Protein AF-A0A846BUW7-F1 (afdb_monomer_lite)

pLDDT: mean 76.88, std 16.8, range [40.22, 95.19]

Structure (mmCIF, N/CA/C/O backbone):
data_AF-A0A846BUW7-F1
#
_entry.id   AF-A0A846BUW7-F1
#
loop_
_atom_site.group_PDB
_atom_site.id
_atom_site.type_symbol
_atom_site.label_atom_id
_atom_site.label_alt_id
_atom_site.label_comp_id
_atom_site.label_asym_id
_atom_site.label_entity_id
_atom_site.label_seq_id
_atom_site.pdbx_PDB_ins_code
_atom_site.Cartn_x
_atom_site.Cartn_y
_atom_site.Cartn_z
_atom_site.occupancy
_atom_site.B_iso_or_equiv
_atom_site.auth_seq_id
_atom_site.auth_comp_id
_atom_site.auth_asym_id
_atom_site.auth_atom_id
_atom_site.pdbx_PDB_model_num
ATOM 1 N N . MET A 1 1 ? 57.773 32.056 -58.298 1.00 40.75 1 MET A N 1
ATOM 2 C CA . MET A 1 1 ? 57.558 31.932 -56.841 1.00 40.75 1 MET A CA 1
ATOM 3 C C . MET A 1 1 ? 56.441 32.899 -56.494 1.00 40.75 1 MET A C 1
ATOM 5 O O . MET A 1 1 ? 56.666 34.098 -56.551 1.00 40.75 1 MET A O 1
ATOM 9 N N . ALA A 1 2 ? 55.220 32.401 -56.318 1.00 42.59 2 ALA A N 1
ATOM 10 C CA . ALA A 1 2 ? 54.030 33.222 -56.121 1.00 42.59 2 ALA A CA 1
ATOM 11 C C . ALA A 1 2 ? 53.433 32.891 -54.757 1.00 42.59 2 ALA A C 1
ATOM 13 O O . ALA A 1 2 ? 53.151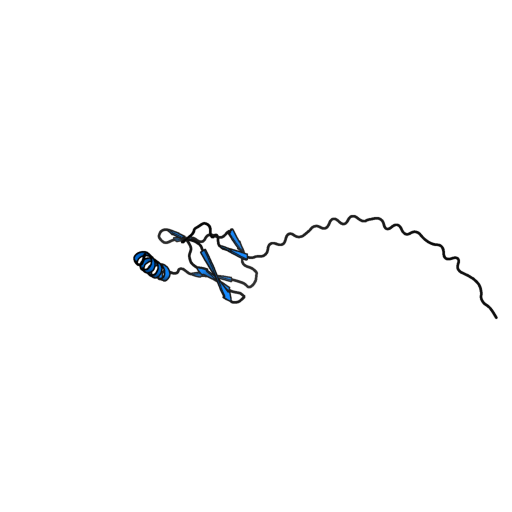 31.727 -54.494 1.00 42.59 2 ALA A O 1
ATOM 14 N N . VAL A 1 3 ? 53.226 33.902 -53.921 1.00 50.97 3 VAL A N 1
ATOM 15 C CA . VAL A 1 3 ? 52.272 33.833 -52.814 1.00 50.97 3 VAL A CA 1
ATOM 16 C C . VAL A 1 3 ? 51.539 35.166 -52.752 1.00 50.97 3 VAL A C 1
ATOM 18 O O . VAL A 1 3 ? 52.118 36.217 -52.491 1.00 50.97 3 VAL A O 1
ATOM 21 N N . ASN A 1 4 ? 50.261 35.088 -53.112 1.00 43.28 4 ASN A N 1
ATOM 22 C CA . ASN A 1 4 ? 49.294 36.170 -53.145 1.00 43.28 4 ASN A CA 1
ATOM 23 C C . ASN A 1 4 ? 48.718 36.324 -51.732 1.00 43.28 4 ASN A C 1
ATOM 25 O O . ASN A 1 4 ? 48.119 35.385 -51.206 1.00 43.28 4 ASN A O 1
ATOM 29 N N . TRP A 1 5 ? 48.923 37.479 -51.104 1.00 40.22 5 TRP A N 1
ATOM 30 C CA . TRP A 1 5 ? 48.414 37.761 -49.765 1.00 40.22 5 TRP A CA 1
ATOM 31 C C . TRP A 1 5 ? 46.965 38.234 -49.864 1.00 40.22 5 TRP A C 1
ATOM 33 O O . TRP A 1 5 ? 46.699 39.418 -50.047 1.00 40.22 5 TRP A O 1
ATOM 43 N N . LEU A 1 6 ? 46.019 37.308 -49.730 1.00 47.59 6 LEU A N 1
ATOM 44 C CA . LEU A 1 6 ? 44.631 37.640 -49.437 1.00 47.59 6 LEU A CA 1
ATOM 45 C C . LEU A 1 6 ? 44.261 36.971 -48.115 1.00 47.59 6 LEU A C 1
ATOM 47 O O . LEU A 1 6 ? 44.383 35.755 -47.991 1.00 47.59 6 LEU A O 1
ATOM 51 N N . ASN A 1 7 ? 43.859 37.781 -47.132 1.00 52.56 7 ASN A N 1
ATOM 52 C CA . ASN A 1 7 ? 42.655 37.607 -46.306 1.00 52.56 7 ASN A CA 1
ATOM 53 C C . ASN A 1 7 ? 42.811 38.335 -44.962 1.00 52.56 7 ASN A C 1
ATOM 55 O O . ASN A 1 7 ? 43.327 37.815 -43.973 1.00 52.56 7 ASN A O 1
ATOM 59 N N . PHE A 1 8 ? 42.313 39.570 -44.965 1.00 48.28 8 PHE A N 1
ATOM 60 C CA . PHE A 1 8 ? 42.007 40.399 -43.807 1.00 48.28 8 PHE A CA 1
ATOM 61 C C . PHE A 1 8 ? 40.990 39.647 -42.929 1.00 48.28 8 PHE A C 1
ATOM 63 O O . PHE A 1 8 ? 39.853 39.421 -43.344 1.00 48.28 8 PHE A O 1
ATOM 70 N N . ARG A 1 9 ? 41.393 39.175 -41.743 1.00 47.25 9 ARG A N 1
ATOM 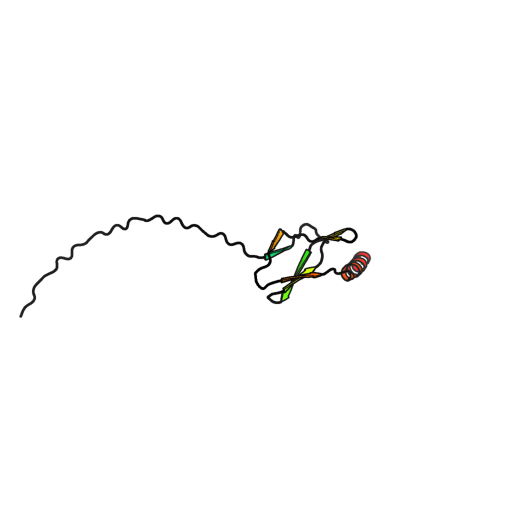71 C CA . ARG A 1 9 ? 40.491 38.451 -40.834 1.00 47.25 9 ARG A CA 1
ATOM 72 C C . ARG A 1 9 ? 39.601 39.456 -40.095 1.00 47.25 9 ARG A C 1
ATOM 74 O O . ARG A 1 9 ? 39.947 39.899 -39.006 1.00 47.25 9 ARG A O 1
ATOM 81 N N . SER A 1 10 ? 38.466 39.822 -40.693 1.00 46.62 10 SER A N 1
ATOM 82 C CA . SER A 1 10 ? 37.411 40.597 -40.029 1.00 46.62 10 SER A CA 1
ATOM 83 C C . SER A 1 10 ? 36.821 39.802 -38.863 1.00 46.62 10 SER A C 1
ATOM 85 O O . SER A 1 10 ? 36.221 38.745 -39.050 1.00 46.62 10 SER A O 1
ATOM 87 N N . THR A 1 11 ? 36.982 40.314 -37.647 1.00 53.56 11 THR A N 1
ATOM 88 C CA . THR A 1 11 ? 36.284 39.840 -36.452 1.00 53.56 11 THR A CA 1
ATOM 89 C C . THR A 1 11 ? 34.821 40.272 -36.519 1.00 53.56 11 THR A C 1
ATOM 91 O O . THR A 1 11 ? 34.513 41.445 -36.317 1.00 53.56 11 THR A O 1
ATOM 94 N N . ALA A 1 12 ? 33.910 39.342 -36.799 1.00 50.69 12 ALA A N 1
ATOM 95 C CA . ALA A 1 12 ? 32.481 39.566 -36.618 1.00 50.69 12 ALA A CA 1
ATOM 96 C C . ALA A 1 12 ? 32.092 39.202 -35.173 1.00 50.69 12 ALA A C 1
ATOM 98 O O . ALA A 1 12 ? 32.167 38.039 -34.779 1.00 50.69 12 ALA A O 1
ATOM 99 N N . LEU A 1 13 ? 31.704 40.204 -34.378 1.00 51.28 13 LEU A N 1
ATOM 100 C CA . LEU A 1 13 ? 31.028 40.024 -33.091 1.00 51.28 13 LEU A CA 1
ATOM 101 C C . LEU A 1 13 ? 29.649 39.407 -33.349 1.00 51.28 13 LEU A C 1
ATOM 103 O O . LEU A 1 13 ? 28.771 40.068 -33.898 1.00 51.28 13 LEU A O 1
ATOM 107 N N . ILE A 1 14 ? 29.453 38.152 -32.952 1.00 56.00 14 ILE A N 1
ATOM 108 C CA . ILE A 1 14 ? 28.127 37.534 -32.918 1.00 56.00 14 ILE A CA 1
ATOM 109 C C . ILE A 1 14 ? 27.612 37.662 -31.487 1.00 56.00 14 ILE A C 1
ATOM 111 O O . ILE A 1 14 ? 28.133 37.020 -30.580 1.00 56.00 14 ILE A O 1
ATOM 115 N N . ILE A 1 15 ? 26.602 38.509 -31.285 1.00 60.47 15 ILE A N 1
ATOM 116 C CA . ILE A 1 15 ? 25.809 38.540 -30.053 1.00 60.47 15 ILE A CA 1
ATOM 117 C C . ILE A 1 15 ? 24.652 37.559 -30.270 1.00 60.47 15 ILE A C 1
ATOM 119 O O . ILE A 1 15 ? 23.786 37.852 -31.099 1.00 60.47 15 ILE A O 1
ATOM 123 N N . PRO A 1 16 ? 24.590 36.400 -29.592 1.00 55.25 16 PRO A N 1
ATOM 124 C CA . PRO A 1 16 ? 23.419 35.554 -29.697 1.00 55.25 16 PRO A CA 1
ATOM 125 C C . PRO A 1 16 ? 22.312 36.156 -28.832 1.00 55.25 16 PRO A C 1
ATOM 127 O O . PRO A 1 16 ? 22.448 36.313 -27.620 1.00 55.25 16 PRO A O 1
ATOM 130 N N . LEU A 1 17 ? 21.215 36.497 -29.500 1.00 64.94 17 LEU A N 1
ATOM 131 C CA . LEU A 1 17 ? 19.915 36.811 -28.928 1.00 64.94 17 LEU A CA 1
ATOM 132 C C . LEU A 1 17 ? 19.490 35.677 -27.980 1.00 64.94 17 LEU A C 1
ATOM 134 O O . LEU A 1 17 ? 19.305 34.539 -28.413 1.00 64.94 17 LEU A O 1
ATOM 138 N N . ALA A 1 18 ? 19.347 35.982 -26.691 1.00 62.59 18 ALA A N 1
ATOM 139 C CA . ALA A 1 18 ? 18.858 35.032 -25.701 1.00 62.59 18 ALA A CA 1
ATOM 140 C C . ALA A 1 18 ? 17.365 34.753 -25.948 1.00 62.59 18 ALA A C 1
ATOM 142 O O . ALA A 1 18 ? 16.492 35.502 -25.513 1.00 62.59 18 ALA A O 1
ATOM 143 N N . LEU A 1 19 ? 17.071 33.679 -2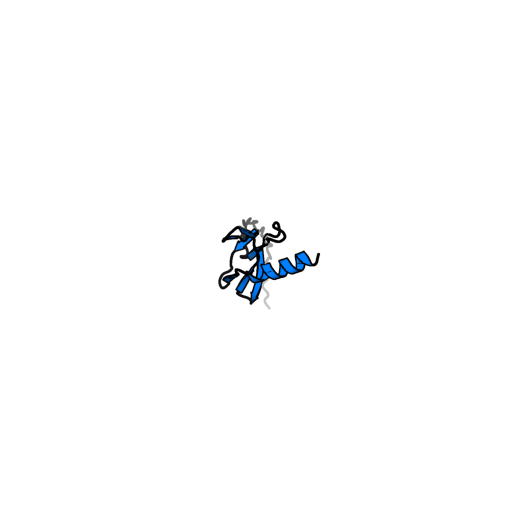6.682 1.00 65.44 19 LEU A N 1
ATOM 144 C CA . LEU A 1 19 ? 15.731 33.108 -26.789 1.00 65.44 19 LEU A CA 1
ATOM 145 C C . LEU A 1 19 ? 15.377 32.469 -25.442 1.00 65.44 19 LEU A C 1
ATOM 147 O O . LEU A 1 19 ? 15.848 31.3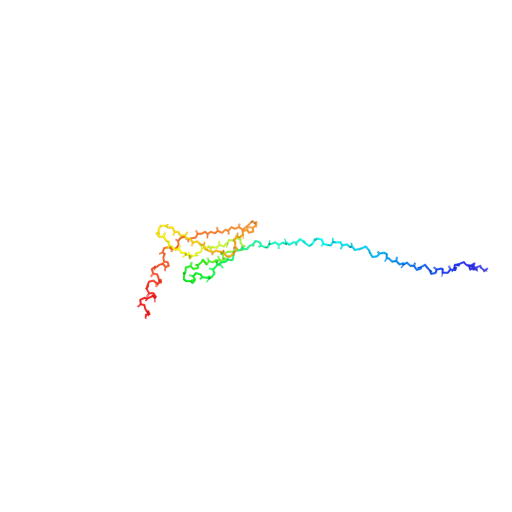81 -25.115 1.00 65.44 19 LEU A O 1
ATOM 151 N N . GLY A 1 20 ? 14.567 33.164 -24.645 1.00 60.50 20 GLY A N 1
ATOM 152 C CA . GLY A 1 20 ? 13.967 32.603 -23.439 1.00 60.50 20 GLY A CA 1
ATOM 153 C C . GLY A 1 20 ? 12.996 31.485 -23.814 1.00 60.50 20 GLY A C 1
ATOM 154 O O . GLY A 1 20 ? 11.861 31.750 -24.199 1.00 60.50 20 GLY A O 1
ATOM 155 N N . GLY A 1 21 ? 13.449 30.235 -23.741 1.00 70.31 21 GLY A N 1
ATOM 156 C CA . GLY A 1 21 ? 12.591 29.064 -23.881 1.00 70.31 21 GLY A CA 1
ATOM 157 C C . GLY A 1 21 ? 11.799 28.840 -22.597 1.00 70.31 21 GLY A C 1
ATOM 158 O O . GLY A 1 21 ? 12.387 28.592 -21.547 1.00 70.31 21 GLY A O 1
ATOM 159 N N . VAL A 1 22 ? 10.470 28.913 -22.668 1.00 75.25 22 VAL A N 1
ATOM 160 C CA . VAL A 1 22 ? 9.607 28.437 -21.581 1.00 75.25 22 VAL A CA 1
ATOM 161 C C . VAL A 1 22 ? 9.626 26.912 -21.623 1.00 75.25 22 VAL A C 1
ATOM 163 O O . VAL A 1 22 ? 9.048 26.302 -22.522 1.00 75.25 22 VAL A O 1
ATOM 166 N N . THR A 1 23 ? 10.315 26.283 -20.674 1.00 71.12 23 THR A N 1
ATOM 167 C CA . THR A 1 23 ? 10.228 24.837 -20.471 1.00 71.12 23 THR A CA 1
ATOM 168 C C . THR A 1 23 ? 8.953 24.537 -19.688 1.00 71.12 23 THR A C 1
ATOM 170 O O . THR A 1 23 ? 8.832 24.847 -18.505 1.00 71.12 23 THR A O 1
ATOM 173 N N . VAL A 1 24 ? 7.965 23.934 -20.349 1.00 73.75 24 VAL A N 1
ATOM 174 C CA . VAL A 1 24 ? 6.830 23.333 -19.640 1.00 73.75 24 VAL A CA 1
ATOM 175 C C . VAL A 1 24 ? 7.331 22.016 -19.054 1.00 73.75 24 VAL A C 1
ATOM 177 O O . VAL A 1 24 ? 7.508 21.035 -19.774 1.00 73.75 24 VAL A O 1
ATOM 180 N N . GLY A 1 25 ? 7.635 22.011 -17.757 1.00 72.38 25 GLY A N 1
ATOM 181 C CA . GLY A 1 25 ? 7.987 20.792 -17.037 1.00 72.38 25 GLY A CA 1
ATOM 182 C C . GLY A 1 25 ? 6.765 19.886 -16.925 1.00 72.38 25 GLY A C 1
ATOM 183 O O . GLY A 1 25 ? 5.753 20.277 -16.347 1.00 72.38 25 GLY A O 1
ATOM 184 N N . THR A 1 26 ? 6.839 18.678 -17.478 1.00 69.31 26 THR A N 1
ATOM 185 C CA . THR A 1 26 ? 5.819 17.655 -17.243 1.00 69.31 26 THR A CA 1
ATOM 186 C C . THR A 1 26 ? 5.931 17.184 -15.798 1.00 69.31 26 THR A C 1
ATOM 188 O O . THR A 1 26 ? 6.939 16.584 -15.422 1.00 69.31 26 THR A O 1
ATOM 191 N N . VAL A 1 27 ? 4.907 17.435 -14.985 1.00 74.56 27 VAL A N 1
ATOM 192 C CA . VAL A 1 27 ? 4.799 16.807 -13.666 1.00 74.56 27 VAL A CA 1
ATOM 193 C C . VAL A 1 27 ? 4.273 15.391 -13.895 1.00 74.56 27 VAL A C 1
ATOM 195 O O . VAL A 1 27 ? 3.088 15.196 -14.149 1.00 74.56 27 VAL A O 1
ATOM 198 N N . GLY A 1 28 ? 5.173 14.410 -13.908 1.00 68.81 28 GLY A N 1
ATOM 199 C CA . GLY A 1 28 ? 4.805 12.998 -13.954 1.00 68.81 28 GLY A CA 1
ATOM 200 C C . GLY A 1 28 ? 4.490 12.499 -12.547 1.00 68.81 28 GLY A C 1
ATOM 201 O O . GLY A 1 28 ? 5.285 12.713 -11.635 1.00 68.81 28 GLY A O 1
ATOM 202 N N . VAL A 1 29 ? 3.347 11.841 -12.369 1.00 70.25 29 VAL A N 1
ATOM 203 C CA . VAL A 1 29 ? 3.030 11.114 -11.133 1.00 70.25 29 VAL A CA 1
ATOM 204 C C . VAL A 1 29 ? 3.411 9.653 -11.347 1.00 70.25 29 VAL A C 1
ATOM 206 O O . VAL A 1 29 ? 3.036 9.058 -12.359 1.00 70.25 29 VAL A O 1
ATOM 209 N N . PHE A 1 30 ? 4.170 9.075 -10.419 1.00 79.94 30 PHE A N 1
ATOM 210 C CA . PHE A 1 30 ? 4.451 7.643 -10.436 1.00 79.94 30 PHE A CA 1
ATOM 211 C C . PHE A 1 30 ? 3.237 6.894 -9.893 1.00 79.94 30 PHE A C 1
ATOM 213 O O . PHE A 1 30 ? 2.736 7.218 -8.821 1.00 79.94 30 PHE A O 1
ATOM 220 N N . ALA A 1 31 ? 2.755 5.894 -10.629 1.00 83.44 31 ALA A N 1
ATOM 221 C CA . ALA A 1 31 ? 1.713 5.021 -10.114 1.00 83.44 31 ALA A CA 1
ATOM 222 C C . ALA A 1 31 ? 2.283 4.181 -8.958 1.00 83.44 31 ALA A C 1
ATOM 224 O O . ALA A 1 31 ? 3.272 3.463 -9.124 1.00 83.44 31 ALA A O 1
ATOM 225 N N . GLN A 1 32 ? 1.683 4.316 -7.780 1.00 85.56 32 GLN A N 1
ATOM 226 C CA . GLN A 1 32 ? 2.116 3.663 -6.553 1.00 85.56 32 GLN A CA 1
ATOM 227 C C . GLN A 1 32 ? 0.922 3.354 -5.648 1.00 85.56 32 GLN A C 1
ATOM 229 O O . GLN A 1 32 ? -0.113 4.022 -5.695 1.00 85.56 32 GLN A O 1
ATOM 234 N N . VAL A 1 33 ? 1.086 2.328 -4.814 1.00 90.81 33 VAL A N 1
ATOM 235 C CA . VAL A 1 33 ? 0.123 1.942 -3.782 1.00 90.81 33 VAL A CA 1
ATOM 236 C C . VAL A 1 33 ? 0.759 2.253 -2.432 1.00 90.81 33 VAL A C 1
ATOM 238 O O . VAL A 1 33 ? 1.638 1.523 -1.976 1.00 90.81 33 VAL A O 1
ATOM 241 N N . ILE A 1 34 ? 0.345 3.359 -1.814 1.00 92.12 34 ILE A N 1
ATOM 242 C CA . ILE A 1 34 ? 0.852 3.810 -0.515 1.00 92.12 34 ILE A CA 1
ATOM 243 C C . ILE A 1 34 ? -0.236 3.590 0.546 1.00 92.12 34 ILE A C 1
ATOM 245 O O . ILE A 1 34 ? -1.250 4.297 0.531 1.00 92.12 34 ILE A O 1
ATOM 249 N N . PRO A 1 35 ? -0.044 2.645 1.485 1.00 91.88 35 PRO A N 1
ATOM 250 C CA . PRO A 1 35 ? -0.987 2.422 2.576 1.00 91.88 35 PRO A CA 1
ATOM 251 C C . PRO A 1 35 ? -1.071 3.617 3.537 1.00 91.88 35 PRO A C 1
ATOM 253 O O . PRO A 1 35 ? -0.109 4.360 3.749 1.00 91.88 35 PRO A O 1
ATOM 256 N N . ASP A 1 36 ? -2.245 3.805 4.137 1.00 92.81 36 ASP A N 1
ATOM 257 C CA . ASP A 1 36 ? -2.475 4.818 5.168 1.00 92.81 36 ASP A CA 1
ATOM 258 C C . ASP A 1 36 ? -2.255 4.255 6.578 1.00 92.81 36 ASP A C 1
ATOM 260 O O . ASP A 1 36 ? -3.103 3.575 7.153 1.00 92.81 36 ASP A O 1
ATOM 264 N N . HIS A 1 37 ? -1.121 4.618 7.175 1.00 90.94 37 HIS A N 1
ATOM 265 C CA . HIS A 1 37 ? -0.701 4.110 8.479 1.00 90.94 37 HIS A CA 1
ATOM 266 C C . HIS A 1 37 ? -1.377 4.816 9.671 1.00 90.94 37 HIS A C 1
ATOM 268 O O . HIS A 1 37 ? -1.053 4.509 10.820 1.00 90.94 37 HIS A O 1
ATOM 274 N N . SER A 1 38 ? -2.314 5.743 9.437 1.00 91.19 38 SER A N 1
ATOM 275 C CA . SER A 1 38 ? -2.992 6.491 10.507 1.00 91.19 38 SER A CA 1
ATOM 276 C C . SER A 1 38 ? -3.977 5.647 11.332 1.00 91.19 38 SER A C 1
ATOM 278 O O . SER A 1 38 ? -4.307 6.014 12.459 1.00 91.19 38 SER A O 1
ATOM 280 N N . LEU A 1 39 ? -4.401 4.487 10.815 1.00 86.25 39 LEU A N 1
ATOM 281 C CA . LEU A 1 39 ? -5.414 3.615 11.429 1.00 86.25 39 LEU A CA 1
ATOM 282 C C . LEU A 1 39 ? -4.855 2.573 12.419 1.00 86.25 39 LEU A C 1
ATOM 284 O O . LEU A 1 39 ? -5.590 1.717 12.918 1.00 86.25 39 LEU A O 1
ATOM 288 N N . GLY A 1 40 ? -3.555 2.612 12.725 1.00 87.19 40 GLY A N 1
ATOM 289 C CA . GLY A 1 40 ? -2.937 1.713 13.703 1.00 87.19 40 GLY A CA 1
ATOM 290 C C . GLY A 1 40 ? -3.109 0.234 13.339 1.00 87.19 40 GLY A C 1
ATOM 291 O O . GLY A 1 40 ? -2.601 -0.219 12.315 1.00 87.19 40 GLY A O 1
ATOM 292 N N . ARG A 1 41 ? -3.820 -0.535 14.179 1.00 82.69 41 ARG A N 1
ATOM 293 C CA . ARG A 1 41 ? -4.039 -1.981 13.966 1.00 82.69 41 ARG A CA 1
ATOM 294 C C . ARG A 1 41 ? -4.990 -2.294 12.804 1.00 82.69 41 ARG A C 1
ATOM 296 O O . ARG A 1 41 ? -5.002 -3.418 12.324 1.00 82.69 41 ARG A O 1
ATOM 303 N N . GLU A 1 42 ? -5.740 -1.303 12.329 1.00 87.69 42 GLU A N 1
ATOM 304 C CA . GLU A 1 42 ? -6.666 -1.435 11.195 1.00 87.69 42 GLU A CA 1
ATOM 305 C C . GLU A 1 42 ? -6.048 -0.957 9.869 1.00 87.69 42 GLU A C 1
ATOM 307 O O . GLU A 1 42 ? -6.751 -0.722 8.887 1.00 87.69 42 GLU A O 1
ATOM 312 N N . ASN A 1 43 ? -4.724 -0.785 9.831 1.00 89.81 43 ASN A N 1
ATOM 313 C CA . ASN A 1 43 ? -4.004 -0.376 8.634 1.00 89.81 43 ASN A CA 1
ATOM 314 C C . ASN A 1 43 ? -4.100 -1.437 7.521 1.00 89.81 43 ASN A C 1
ATOM 316 O O . ASN A 1 43 ? -4.140 -2.646 7.773 1.00 89.81 43 ASN A O 1
ATOM 320 N N . SER A 1 44 ? -4.102 -0.972 6.275 1.00 91.88 44 SER A N 1
ATOM 321 C CA . SER A 1 44 ? -3.921 -1.830 5.106 1.00 91.88 44 SER A CA 1
ATOM 322 C C . SER A 1 44 ? -2.440 -2.157 4.932 1.00 91.88 44 SER A C 1
ATOM 324 O O . SER A 1 44 ? -1.572 -1.306 5.102 1.00 91.88 44 SER A O 1
ATOM 326 N N . VAL A 1 45 ? -2.135 -3.404 4.596 1.00 90.88 45 VAL A N 1
ATOM 327 C CA . VAL A 1 45 ? -0.768 -3.897 4.431 1.00 90.88 45 VAL A CA 1
ATOM 328 C C . VAL A 1 45 ? -0.565 -4.248 2.968 1.00 90.88 45 VAL A C 1
ATOM 330 O O . VAL A 1 45 ? -1.317 -5.049 2.426 1.00 90.88 45 VAL A O 1
ATOM 333 N N . VAL A 1 46 ? 0.449 -3.657 2.340 1.00 92.75 46 VAL A N 1
ATOM 334 C CA . VAL A 1 46 ? 0.820 -3.935 0.947 1.00 92.75 46 VAL A CA 1
ATOM 335 C C . VAL A 1 46 ? 2.088 -4.781 0.950 1.00 92.75 46 VAL A C 1
ATOM 337 O O . VAL A 1 46 ? 3.133 -4.327 1.416 1.00 92.75 46 VAL A O 1
ATOM 340 N N . THR A 1 47 ? 2.000 -6.005 0.435 1.00 92.38 47 THR A N 1
ATOM 341 C CA . THR A 1 47 ? 3.117 -6.953 0.365 1.00 92.38 47 THR A CA 1
ATOM 342 C C . THR A 1 47 ? 3.403 -7.306 -1.095 1.00 92.38 47 THR A C 1
ATOM 344 O O . THR A 1 47 ? 2.551 -7.914 -1.741 1.00 92.38 47 THR A O 1
ATOM 347 N N . PRO A 1 48 ? 4.584 -6.973 -1.643 1.00 91.69 48 PRO A N 1
ATOM 348 C CA . PRO A 1 48 ? 4.957 -7.389 -2.991 1.00 91.69 48 PRO A CA 1
ATOM 349 C C . PRO A 1 48 ? 5.125 -8.912 -3.049 1.00 91.69 48 PRO A C 1
ATOM 351 O O . PRO A 1 48 ? 5.958 -9.473 -2.337 1.00 91.69 48 PRO A O 1
ATOM 354 N N . ILE A 1 49 ? 4.356 -9.585 -3.905 1.00 92.44 49 ILE A N 1
ATOM 355 C CA . ILE A 1 49 ? 4.484 -11.033 -4.139 1.00 92.44 49 ILE A CA 1
ATOM 356 C C . ILE A 1 49 ? 5.547 -11.300 -5.205 1.00 92.44 49 ILE A C 1
ATOM 358 O O . ILE A 1 49 ? 6.335 -12.238 -5.100 1.00 92.44 49 ILE A O 1
ATOM 362 N N . ASN A 1 50 ? 5.576 -10.470 -6.248 1.00 91.62 50 ASN A N 1
ATOM 363 C CA . ASN A 1 50 ? 6.609 -10.466 -7.281 1.00 91.62 50 ASN A CA 1
ATOM 364 C C . ASN A 1 50 ? 6.696 -9.078 -7.947 1.00 91.62 50 ASN A C 1
ATOM 366 O O . ASN A 1 50 ? 6.065 -8.127 -7.498 1.00 91.62 50 ASN A O 1
ATOM 370 N N . ALA A 1 51 ? 7.463 -8.952 -9.035 1.00 89.25 51 ALA A N 1
ATOM 371 C CA . ALA A 1 51 ? 7.670 -7.677 -9.731 1.00 89.25 51 ALA A CA 1
ATOM 372 C C . ALA A 1 51 ? 6.381 -7.025 -10.282 1.00 89.25 51 ALA A C 1
ATOM 374 O O . ALA A 1 51 ? 6.342 -5.811 -10.479 1.00 89.25 51 ALA A O 1
ATOM 375 N N . SER A 1 52 ? 5.327 -7.807 -10.523 1.00 92.12 52 SER A N 1
ATOM 376 C CA . SER A 1 52 ? 4.088 -7.346 -11.161 1.00 92.12 52 SER A CA 1
ATOM 377 C C . SER A 1 52 ? 2.846 -7.486 -10.280 1.00 92.12 52 SER A C 1
ATOM 379 O O . SER A 1 52 ? 1.788 -6.999 -10.670 1.00 92.12 52 SER A O 1
ATOM 381 N N . ILE A 1 53 ? 2.945 -8.138 -9.121 1.00 93.38 53 ILE A N 1
ATOM 382 C CA . ILE A 1 53 ? 1.798 -8.441 -8.260 1.00 93.38 53 ILE A CA 1
ATOM 383 C C . ILE A 1 53 ? 2.085 -7.981 -6.837 1.00 93.38 53 ILE A C 1
ATOM 385 O O . ILE A 1 53 ? 3.020 -8.476 -6.203 1.00 93.38 53 ILE A O 1
ATOM 389 N N . ASP A 1 54 ? 1.221 -7.102 -6.339 1.00 94.19 54 ASP A N 1
ATOM 390 C CA . ASP A 1 54 ? 1.160 -6.736 -4.926 1.00 94.19 54 ASP A CA 1
ATOM 391 C C . ASP A 1 54 ? -0.072 -7.382 -4.282 1.00 94.19 54 ASP A C 1
ATOM 393 O O . ASP A 1 54 ? -1.141 -7.450 -4.887 1.00 94.19 54 ASP A O 1
ATOM 397 N N . GLN A 1 55 ? 0.068 -7.859 -3.051 1.00 94.00 55 GLN A N 1
ATOM 398 C CA . GLN A 1 55 ? -1.037 -8.355 -2.239 1.00 94.00 55 GLN A CA 1
ATOM 399 C C . GLN A 1 55 ? -1.422 -7.301 -1.204 1.00 94.00 55 GLN A C 1
ATOM 401 O O . GLN A 1 55 ? -0.551 -6.729 -0.544 1.00 94.00 55 GLN A O 1
ATOM 406 N N . ILE A 1 56 ? -2.723 -7.055 -1.063 1.00 93.69 56 ILE A N 1
ATOM 407 C CA . ILE A 1 56 ? -3.280 -6.177 -0.037 1.00 93.69 56 ILE A CA 1
ATOM 408 C C . ILE A 1 56 ? -4.001 -7.015 1.014 1.00 93.69 56 ILE A C 1
ATOM 410 O O . ILE A 1 56 ? -4.960 -7.728 0.715 1.00 93.69 56 ILE A O 1
ATOM 414 N N . ASP A 1 57 ? -3.546 -6.862 2.253 1.00 91.50 57 ASP A N 1
ATOM 415 C CA . ASP A 1 57 ? -4.064 -7.506 3.456 1.00 91.50 57 ASP A CA 1
ATOM 416 C C . ASP A 1 57 ? -4.436 -6.463 4.527 1.00 91.50 57 ASP A C 1
ATOM 418 O O . ASP A 1 57 ? -4.226 -5.258 4.367 1.00 91.50 57 ASP A O 1
ATOM 422 N N . GLY A 1 58 ? -4.955 -6.930 5.665 1.00 88.62 58 GLY A N 1
ATOM 423 C CA . GLY A 1 58 ? -5.324 -6.071 6.793 1.00 88.62 58 GLY A CA 1
ATOM 424 C C . GLY A 1 58 ? -6.586 -5.261 6.503 1.00 88.62 58 GLY A C 1
ATOM 425 O O . GLY A 1 58 ? -7.495 -5.758 5.845 1.00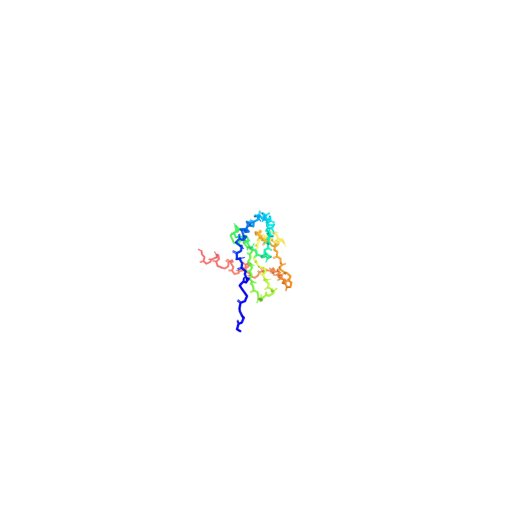 88.62 58 GLY A O 1
ATOM 426 N N . GLY A 1 59 ? -6.636 -4.021 6.988 1.00 90.50 59 GLY A N 1
ATOM 427 C CA . GLY A 1 59 ? -7.795 -3.140 6.850 1.00 90.50 59 GLY A CA 1
ATOM 428 C C . GLY A 1 59 ? -8.765 -3.181 8.036 1.00 90.50 59 GLY A C 1
ATOM 429 O O . GLY A 1 59 ? -8.598 -3.929 9.002 1.00 90.50 59 GLY A O 1
ATOM 430 N N . ALA A 1 60 ? -9.795 -2.342 7.963 1.00 90.50 60 ALA A N 1
ATOM 431 C CA . ALA A 1 60 ? -10.802 -2.183 9.003 1.00 90.50 60 ALA A CA 1
ATOM 432 C C . ALA A 1 60 ? -12.030 -3.041 8.686 1.00 90.50 60 ALA A C 1
ATOM 434 O O . ALA A 1 60 ? -12.713 -2.827 7.685 1.00 90.50 60 ALA A O 1
ATOM 435 N N . THR A 1 61 ? -12.351 -3.995 9.559 1.00 88.25 61 THR A N 1
ATOM 436 C CA . THR A 1 61 ? -13.579 -4.793 9.425 1.00 88.25 61 THR A CA 1
ATOM 437 C C . THR A 1 61 ? -14.730 -4.098 10.152 1.00 88.25 61 THR A C 1
ATOM 439 O O . THR A 1 61 ? -14.599 -3.706 11.316 1.00 88.25 61 THR A O 1
ATOM 442 N N . ARG A 1 62 ? -15.872 -3.925 9.481 1.00 89.50 62 ARG A N 1
ATOM 443 C CA . ARG A 1 62 ? -17.113 -3.395 10.069 1.00 89.50 62 ARG A CA 1
ATOM 444 C C . ARG A 1 62 ? -18.283 -4.255 9.594 1.00 89.50 62 ARG A C 1
ATOM 446 O O . ARG A 1 62 ? -18.754 -4.107 8.468 1.00 89.50 62 ARG A O 1
ATOM 453 N N . GLY A 1 63 ? -18.745 -5.154 10.462 1.00 87.06 63 GLY A N 1
ATOM 454 C CA . GLY A 1 63 ? -19.722 -6.177 10.083 1.00 87.06 63 GLY A CA 1
ATOM 455 C C . GLY A 1 63 ? -19.148 -7.099 9.006 1.00 87.06 63 GLY A C 1
ATOM 456 O O . GLY A 1 63 ? -18.029 -7.582 9.154 1.00 87.06 63 GLY A O 1
ATOM 457 N N . ASP A 1 64 ? -19.887 -7.277 7.913 1.00 86.88 64 ASP A N 1
ATOM 458 C CA . ASP A 1 64 ? -19.478 -8.112 6.773 1.00 86.88 64 ASP A CA 1
ATOM 459 C C . ASP A 1 64 ? -18.581 -7.378 5.759 1.00 86.88 64 ASP A C 1
ATOM 461 O O . ASP A 1 64 ? -18.154 -7.962 4.764 1.00 86.88 64 ASP A O 1
ATOM 465 N N . ASN A 1 65 ? -18.292 -6.094 5.995 1.00 88.81 65 ASN A N 1
ATOM 466 C CA . ASN A 1 65 ? -17.497 -5.272 5.092 1.00 88.81 65 ASN A CA 1
ATOM 467 C C . ASN A 1 65 ? -16.046 -5.163 5.571 1.00 88.81 65 ASN A C 1
ATOM 469 O O . ASN A 1 65 ? -15.785 -4.919 6.755 1.00 88.81 65 ASN A O 1
ATOM 473 N N . LEU A 1 66 ? -15.114 -5.259 4.622 1.00 90.19 66 LEU A N 1
ATOM 474 C CA . LEU A 1 66 ? -13.699 -4.961 4.816 1.00 90.19 66 LEU A CA 1
ATOM 475 C C . LEU A 1 66 ? -13.351 -3.659 4.092 1.00 90.19 66 LEU A C 1
ATOM 477 O O . LEU A 1 66 ? -13.589 -3.525 2.893 1.00 90.19 66 LEU A O 1
ATOM 481 N N . PHE A 1 67 ? -12.786 -2.708 4.828 1.00 92.44 67 PHE A N 1
ATOM 482 C CA . PHE A 1 67 ? -12.369 -1.412 4.311 1.00 92.44 67 PHE A CA 1
ATOM 483 C C . PHE A 1 67 ? -10.848 -1.314 4.279 1.00 92.44 67 PHE A C 1
ATOM 485 O O . PHE A 1 67 ? -10.172 -1.688 5.237 1.00 92.44 67 PHE A O 1
ATOM 492 N N . HIS A 1 68 ? -10.326 -0.738 3.201 1.00 92.81 68 HIS A N 1
ATOM 493 C CA . HIS A 1 68 ? -8.910 -0.431 3.053 1.00 92.81 68 HIS A CA 1
ATOM 494 C C . HIS A 1 68 ? -8.707 1.079 2.920 1.00 92.81 68 HIS A C 1
ATOM 496 O O . HIS A 1 68 ? -9.529 1.760 2.305 1.00 92.81 68 HIS A O 1
ATOM 502 N N . SER A 1 69 ? -7.618 1.588 3.499 1.00 93.69 69 SER A N 1
ATOM 503 C CA . SER A 1 69 ? -7.251 3.007 3.456 1.00 93.69 69 SER A CA 1
ATOM 504 C C . SER A 1 69 ? -5.876 3.166 2.819 1.00 93.69 69 SER A C 1
ATOM 506 O O . SER A 1 69 ? -4.923 2.469 3.182 1.00 93.69 69 SER A O 1
ATOM 508 N N . PHE A 1 70 ? -5.787 4.094 1.869 1.00 95.19 70 PHE A N 1
ATOM 509 C CA . PHE A 1 70 ? -4.572 4.408 1.126 1.00 95.19 70 PHE A CA 1
ATOM 510 C C . PHE A 1 70 ? -4.416 5.917 1.032 1.00 95.19 70 PHE A C 1
ATOM 512 O O . PHE A 1 70 ? -5.387 6.633 0.790 1.00 95.19 70 PHE A O 1
ATOM 519 N N . GLN A 1 71 ? -3.177 6.380 1.170 1.00 94.00 71 GLN A N 1
ATOM 520 C CA . GLN A 1 71 ? -2.824 7.763 0.856 1.00 94.00 71 GLN A CA 1
ATOM 521 C C . GLN A 1 71 ? -2.823 7.967 -0.661 1.00 94.00 71 GLN A C 1
ATOM 523 O O . GLN A 1 71 ? -3.333 8.964 -1.163 1.00 94.00 71 GLN A O 1
ATOM 528 N N . GLU A 1 72 ? -2.303 6.978 -1.388 1.00 92.06 72 GLU A N 1
ATOM 529 C CA . GLU A 1 72 ? -2.311 6.934 -2.844 1.00 92.06 72 GLU A CA 1
ATOM 530 C C . GLU A 1 72 ? -2.615 5.513 -3.307 1.00 92.06 72 GLU A C 1
ATOM 532 O O . GLU A 1 72 ? -2.034 4.545 -2.812 1.00 92.06 72 GLU A O 1
ATOM 537 N N . PHE A 1 73 ? -3.522 5.386 -4.270 1.00 93.19 73 PHE A N 1
ATOM 538 C CA . PHE A 1 73 ? -3.857 4.110 -4.884 1.00 93.19 73 PHE A CA 1
ATOM 539 C C . PHE A 1 73 ? -3.845 4.261 -6.402 1.00 93.19 73 PHE A C 1
ATOM 541 O O . PHE A 1 73 ? -4.805 4.736 -7.007 1.00 93.19 73 PHE A O 1
ATOM 548 N N . SER A 1 74 ? -2.729 3.875 -7.016 1.00 92.62 74 SER A N 1
ATOM 549 C CA . SER A 1 74 ? -2.564 3.849 -8.465 1.00 92.62 74 SER A CA 1
ATOM 550 C C . SER A 1 74 ? -1.763 2.616 -8.874 1.00 92.62 74 SER A C 1
ATOM 552 O O . SER A 1 74 ? -0.705 2.334 -8.312 1.00 92.62 74 SER A O 1
ATOM 554 N N . ILE A 1 75 ? -2.278 1.863 -9.846 1.00 90.81 75 ILE A N 1
ATOM 555 C CA . ILE A 1 75 ? -1.669 0.615 -10.314 1.00 90.81 75 ILE A CA 1
ATOM 556 C C . ILE A 1 75 ? -0.958 0.895 -11.646 1.00 90.81 75 ILE A C 1
ATOM 558 O O . ILE A 1 75 ? -1.629 1.272 -12.608 1.00 90.81 75 ILE A O 1
ATOM 562 N N . PRO A 1 76 ? 0.376 0.720 -11.731 1.00 88.00 76 PRO A N 1
ATOM 563 C CA . PRO A 1 76 ? 1.100 0.850 -12.991 1.00 88.00 76 PRO A CA 1
ATOM 564 C C . PRO A 1 76 ? 0.619 -0.149 -14.046 1.00 88.00 76 PRO A C 1
ATOM 566 O O . PRO A 1 76 ? 0.196 -1.260 -13.721 1.00 88.00 76 PRO A O 1
ATOM 569 N N . GLU A 1 77 ? 0.762 0.210 -15.320 1.00 89.38 77 GLU A N 1
ATOM 570 C CA . GLU A 1 77 ? 0.476 -0.707 -16.424 1.00 89.38 77 GLU A CA 1
ATOM 571 C C . GLU A 1 77 ? 1.274 -2.014 -16.294 1.00 89.38 77 GLU A C 1
ATOM 573 O O . GLU A 1 77 ? 2.440 -2.027 -15.897 1.00 89.38 77 GLU A O 1
ATOM 578 N N . GLY A 1 78 ? 0.629 -3.140 -16.612 1.00 89.06 78 GLY A N 1
ATOM 579 C CA . GLY A 1 78 ? 1.243 -4.466 -16.505 1.00 89.06 78 GLY A CA 1
ATOM 580 C C . GLY A 1 78 ? 1.424 -4.978 -15.071 1.00 89.06 78 GLY A C 1
ATOM 581 O O . GLY A 1 78 ? 1.975 -6.065 -14.887 1.00 89.06 78 GLY A O 1
ATOM 582 N N . ARG A 1 79 ? 0.951 -4.237 -14.060 1.00 92.19 79 ARG A N 1
ATOM 583 C CA . ARG A 1 79 ? 0.861 -4.701 -12.672 1.00 92.19 79 ARG A CA 1
ATOM 584 C C . ARG A 1 79 ? -0.590 -4.963 -12.283 1.00 92.19 79 ARG A C 1
ATOM 586 O O . ARG A 1 79 ? -1.522 -4.464 -12.912 1.00 92.19 79 ARG A O 1
ATOM 593 N N . ARG A 1 80 ? -0.785 -5.753 -11.233 1.00 93.38 80 ARG A N 1
ATOM 594 C CA . ARG A 1 80 ? -2.088 -5.941 -10.594 1.00 93.38 80 ARG A CA 1
ATOM 595 C C . ARG A 1 80 ? -1.940 -6.017 -9.086 1.00 93.38 80 ARG A C 1
ATOM 597 O O . ARG A 1 80 ? -0.843 -6.221 -8.567 1.00 93.38 80 ARG A O 1
ATOM 604 N N . VAL A 1 81 ? -3.073 -5.892 -8.416 1.00 93.88 81 VAL A N 1
ATOM 605 C CA . VAL A 1 81 ? -3.151 -5.953 -6.967 1.00 93.88 81 VAL A CA 1
ATOM 606 C C . VAL A 1 81 ? -4.240 -6.938 -6.566 1.00 93.88 81 VAL A C 1
ATOM 608 O O . VAL A 1 81 ? -5.365 -6.837 -7.056 1.00 93.88 81 VAL A O 1
ATOM 611 N N . ASP A 1 82 ? -3.895 -7.876 -5.688 1.00 94.12 82 ASP A N 1
ATOM 612 C CA . ASP A 1 82 ? -4.789 -8.932 -5.220 1.00 94.12 82 ASP A CA 1
ATOM 613 C C . ASP A 1 82 ? -5.225 -8.617 -3.770 1.0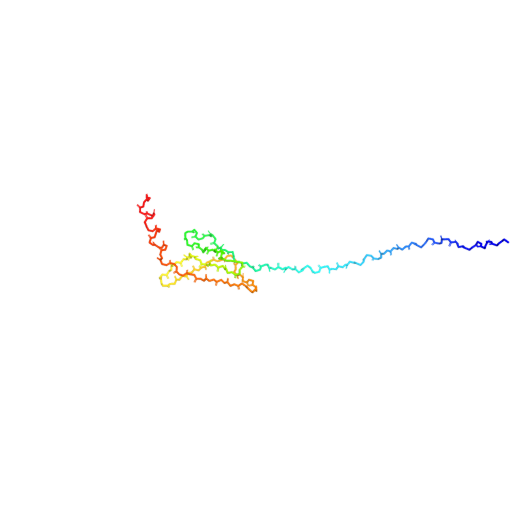0 94.12 82 ASP A C 1
ATOM 615 O O . ASP A 1 82 ? -4.393 -8.513 -2.867 1.00 94.12 82 ASP A O 1
ATOM 619 N N . PHE A 1 83 ? -6.531 -8.430 -3.542 1.00 92.50 83 PHE A N 1
ATOM 620 C CA . PHE A 1 83 ? -7.101 -8.166 -2.212 1.00 92.50 83 PHE A CA 1
ATOM 621 C C . PHE A 1 83 ? -7.468 -9.476 -1.516 1.00 92.50 83 PHE A C 1
ATOM 623 O O . PHE A 1 83 ? -8.263 -10.257 -2.046 1.00 92.50 83 PHE A O 1
ATOM 630 N N . THR A 1 84 ? -6.946 -9.693 -0.309 1.00 85.81 84 THR A N 1
ATOM 631 C CA . THR A 1 84 ? -7.207 -10.914 0.461 1.00 85.81 84 THR A CA 1
ATOM 632 C C . THR A 1 84 ? -8.049 -10.620 1.696 1.00 85.81 84 THR A C 1
ATOM 634 O O . THR A 1 84 ? -7.721 -9.769 2.520 1.00 85.81 84 THR A O 1
ATOM 637 N N . PHE A 1 85 ? -9.126 -11.389 1.873 1.00 76.94 85 PHE A N 1
ATOM 638 C CA . PHE A 1 85 ? -9.885 -11.408 3.121 1.00 76.94 85 PHE A CA 1
ATOM 639 C C . PHE A 1 85 ? -9.287 -12.451 4.071 1.00 76.94 85 PHE A C 1
ATOM 641 O O . PHE A 1 85 ? -9.613 -13.638 4.000 1.00 76.94 85 PHE A O 1
ATOM 648 N N . ASN A 1 86 ? -8.388 -12.027 4.957 1.00 63.19 86 ASN A N 1
ATOM 649 C CA . ASN A 1 86 ? -7.746 -12.944 5.893 1.00 63.19 86 ASN A CA 1
ATOM 650 C C . ASN A 1 86 ? -8.581 -13.112 7.181 1.00 63.19 86 ASN A C 1
ATOM 652 O O . ASN A 1 86 ? -8.480 -12.305 8.104 1.00 63.19 86 ASN A O 1
ATOM 656 N N . ARG A 1 87 ? -9.379 -14.191 7.272 1.00 56.12 87 ARG A N 1
ATOM 657 C CA . ARG A 1 87 ? -10.082 -14.578 8.520 1.00 56.12 87 ARG A CA 1
ATOM 658 C C . ARG A 1 87 ? -9.161 -15.178 9.588 1.00 56.12 87 ARG A C 1
ATOM 660 O O . ARG A 1 87 ? -9.547 -15.243 10.749 1.00 56.12 87 ARG A O 1
ATOM 667 N N . GLU A 1 88 ? -7.975 -15.644 9.213 1.00 54.62 88 GLU A N 1
ATOM 668 C CA . GLU A 1 88 ? -7.082 -16.420 10.081 1.00 54.62 88 GLU A CA 1
ATOM 669 C C . GLU A 1 88 ? -6.290 -15.520 11.044 1.00 54.62 88 GLU A C 1
ATOM 671 O O . GLU A 1 88 ? -6.136 -15.847 12.221 1.00 54.62 88 GLU A O 1
ATOM 676 N N . LYS A 1 89 ? -5.901 -14.314 10.600 1.00 53.38 89 LYS A N 1
ATOM 677 C CA . LYS A 1 89 ? -5.200 -13.327 11.445 1.00 53.38 89 LYS A CA 1
ATOM 678 C C . LYS A 1 89 ? -6.013 -12.871 12.666 1.00 53.38 89 LYS A C 1
ATOM 680 O O . LYS A 1 89 ? -5.428 -12.524 13.691 1.00 53.38 89 LYS A O 1
ATOM 685 N N . ALA A 1 90 ? -7.347 -12.922 12.583 1.00 56.59 90 ALA A N 1
ATOM 686 C CA . ALA A 1 90 ? -8.235 -12.583 13.695 1.00 56.59 90 ALA A CA 1
ATOM 687 C C . ALA A 1 90 ? -8.072 -13.540 14.890 1.00 56.59 90 ALA A C 1
ATOM 689 O O . ALA A 1 90 ? -8.164 -13.113 16.039 1.00 56.59 90 ALA A O 1
ATOM 690 N N . HIS A 1 91 ? -7.789 -14.822 14.636 1.00 54.50 91 HIS A N 1
ATOM 691 C CA . HIS A 1 91 ? -7.551 -15.799 15.698 1.00 54.50 91 HIS A CA 1
ATOM 692 C C . HIS A 1 91 ? -6.167 -15.619 16.333 1.00 54.50 91 HIS A C 1
ATOM 694 O O . HIS A 1 91 ? -6.055 -15.640 17.555 1.00 54.50 91 HIS A O 1
ATOM 700 N N . THR A 1 92 ? -5.116 -15.393 15.542 1.00 57.50 92 THR A N 1
ATOM 701 C CA . THR A 1 92 ? -3.747 -15.248 16.070 1.00 57.50 92 THR A CA 1
ATOM 702 C C . THR A 1 92 ? -3.579 -13.997 16.937 1.00 57.50 92 THR A C 1
ATOM 704 O O . THR A 1 92 ? -2.983 -14.076 18.007 1.00 57.50 92 THR A O 1
ATOM 707 N N . GLU A 1 93 ? -4.155 -12.855 16.547 1.00 63.28 93 GLU A N 1
ATOM 708 C CA . GLU A 1 93 ? -4.083 -11.636 17.369 1.00 63.28 93 GLU A CA 1
ATOM 709 C C . GLU A 1 93 ? -4.938 -11.711 18.642 1.00 63.28 93 GLU A C 1
ATOM 711 O O . GLU A 1 93 ? -4.603 -11.068 19.638 1.00 63.28 93 GLU A O 1
ATOM 716 N N . PHE A 1 94 ? -6.009 -12.514 18.648 1.00 65.62 94 PHE A N 1
ATOM 717 C CA . PHE A 1 94 ? -6.767 -12.806 19.866 1.00 65.62 94 PHE A CA 1
ATOM 718 C C . PHE A 1 94 ? -5.901 -13.557 20.884 1.00 65.62 94 PHE A C 1
ATOM 720 O O . PHE A 1 94 ? -5.853 -13.164 22.047 1.00 65.62 94 PHE A O 1
ATOM 727 N N . PHE A 1 95 ? -5.156 -14.578 20.449 1.00 66.81 95 PHE A N 1
ATOM 728 C CA . PHE A 1 95 ? -4.237 -15.304 21.330 1.00 66.81 95 PHE A CA 1
ATOM 729 C C . PHE A 1 95 ? -3.103 -14.411 21.853 1.00 66.81 95 PHE A C 1
ATOM 731 O O . PHE A 1 95 ? -2.862 -14.390 23.056 1.00 66.81 95 PHE A O 1
ATOM 738 N N . GLU A 1 96 ? -2.472 -13.602 21.001 1.00 73.06 96 GLU A N 1
ATOM 739 C CA . GLU A 1 96 ? -1.420 -12.658 21.423 1.00 73.06 96 GLU A CA 1
ATOM 740 C C . GLU A 1 96 ? -1.947 -11.542 22.347 1.00 73.06 96 GLU A C 1
ATOM 742 O O . GLU A 1 96 ? -1.223 -11.039 23.204 1.00 73.06 96 GLU A O 1
ATOM 747 N N . SER A 1 97 ? -3.227 -11.172 22.224 1.00 66.19 97 SER A N 1
ATOM 748 C CA . SER A 1 97 ? -3.885 -10.225 23.132 1.00 66.19 97 SER A CA 1
ATOM 749 C C . SER A 1 97 ? -4.231 -10.823 24.498 1.00 66.19 97 SER A C 1
ATOM 751 O O . SER A 1 97 ? -4.393 -10.055 25.439 1.00 66.19 97 SER A O 1
ATOM 753 N N . VAL A 1 98 ? -4.392 -12.146 24.608 1.00 73.00 98 VAL A N 1
ATOM 754 C CA . VAL A 1 98 ? -4.637 -12.855 25.882 1.00 73.00 98 VAL A CA 1
ATOM 755 C C . VAL A 1 98 ? -3.321 -13.149 26.616 1.00 73.00 98 VAL A C 1
ATOM 757 O O . VAL A 1 98 ? -3.319 -13.368 27.824 1.00 73.00 98 VAL A O 1
ATOM 760 N N . LEU A 1 99 ? -2.195 -13.140 25.896 1.00 75.44 99 LEU A N 1
ATOM 761 C CA . LEU A 1 99 ? -0.846 -13.333 26.441 1.00 75.44 99 LEU A CA 1
ATOM 762 C C . LEU A 1 99 ? -0.185 -12.035 26.950 1.00 75.44 99 LEU A C 1
ATOM 764 O O . LEU A 1 99 ? 0.937 -12.084 27.456 1.00 75.44 99 LEU A O 1
ATOM 768 N N . ARG A 1 100 ? -0.870 -10.892 26.843 1.00 65.31 100 ARG A N 1
ATOM 769 C CA . ARG A 1 100 ? -0.513 -9.616 27.482 1.00 65.31 100 ARG A CA 1
ATOM 770 C C . ARG A 1 100 ? -1.475 -9.297 28.614 1.00 65.31 100 ARG A C 1
ATOM 772 O O . ARG A 1 100 ? -0.994 -8.699 29.600 1.00 65.31 100 ARG A O 1
#

Foldseek 3Di:
DDDDDDDDPDDDDDDDDPDPDDDPDDPDDDFDWAWDCPVPQQTWDWDDPDPAEIEIDGHDDDPPDGDYGTPHHGHDPSHDYHYDDDPPVVVVVVVVVVVD

Secondary structure (DSSP, 8-state):
---------------------------PPPP-EEE-GGGGGG-EEEEE-SSSEEEEEE-EEETTEEE--EEEE-PPTT-EEEE---SSHHHHHHHHHH--

Radius of gyration: 32.16 Å; chains: 1; bounding box: 77×57×84 Å

Sequence (100 aa):
MAVNWLNFRSTALIIPLALGGVTVGTVGVFAQVIPDHSLGRENSVVTPINASIDQIDGGATRGDNLFHSFQEFSIPEGRRVDFTFNREKAHTEFFESVLR